Protein AF-A0A3C0Y4J5-F1 (afdb_monomer)

Mean predicted aligned error: 3.81 Å

Radius of gyration: 18.45 Å; Cα contacts (8 Å, |Δi|>4): 36; chains: 1; bounding box: 34×36×44 Å

Foldseek 3Di:
DPDPPDDPCPVVCCVVVVDPDPPDPPCCVCVDPLNQVCVQVCCCVVVVDGDPDDDDDDQDCVDVVSVVVVVD

Sequence (72 aa):
PDSTLGCAGLLNVYRSGNVSLCNAIGTGVADDKSIYPYVPKMIEFYLGEKPILKNVPTYLCRNKEDLQYTLA

Solvent-accessible surface area (backbone atoms only — not comparable to full-atom values): 4839 Å² total; per-residue (Å²): 140,82,74,84,86,72,61,93,62,49,69,57,42,39,75,70,67,78,48,87,65,86,76,58,91,71,56,65,68,67,69,32,80,88,39,50,81,45,52,60,59,47,39,37,70,78,69,72,43,79,62,86,72,79,81,77,92,73,72,53,62,90,40,71,66,37,31,53,62,73,74,105

Structure (mmCIF, N/CA/C/O backbone):
data_AF-A0A3C0Y4J5-F1
#
_entry.id   AF-A0A3C0Y4J5-F1
#
loop_
_atom_site.group_PDB
_atom_site.id
_atom_site.type_symbol
_atom_site.label_atom_id
_atom_site.label_alt_id
_atom_site.label_comp_id
_atom_site.label_asym_id
_atom_site.label_entity_id
_atom_site.label_seq_id
_atom_site.pdbx_PDB_ins_code
_atom_site.Cartn_x
_atom_site.Cartn_y
_atom_site.Cartn_z
_atom_site.occupancy
_atom_site.B_iso_or_equiv
_atom_site.auth_seq_id
_atom_site.auth_comp_id
_atom_site.auth_asym_id
_atom_site.auth_atom_id
_atom_site.pdbx_PDB_model_num
ATOM 1 N N . PRO A 1 1 ? 7.407 21.009 -14.844 1.00 61.22 1 PRO A N 1
ATOM 2 C CA . PRO A 1 1 ? 8.171 19.759 -15.107 1.00 61.22 1 PRO A CA 1
ATOM 3 C C . PRO A 1 1 ? 9.633 19.994 -14.737 1.00 61.22 1 PRO A C 1
ATOM 5 O O . PRO A 1 1 ? 10.532 19.907 -15.562 1.00 61.22 1 PRO A O 1
ATOM 8 N N . ASP A 1 2 ? 9.829 20.333 -13.467 1.00 85.94 2 ASP A N 1
ATOM 9 C CA . ASP A 1 2 ? 11.063 20.963 -12.984 1.00 85.94 2 ASP A CA 1
ATOM 10 C C . ASP A 1 2 ? 11.854 20.009 -12.081 1.00 85.94 2 ASP A C 1
ATOM 12 O O . ASP A 1 2 ? 12.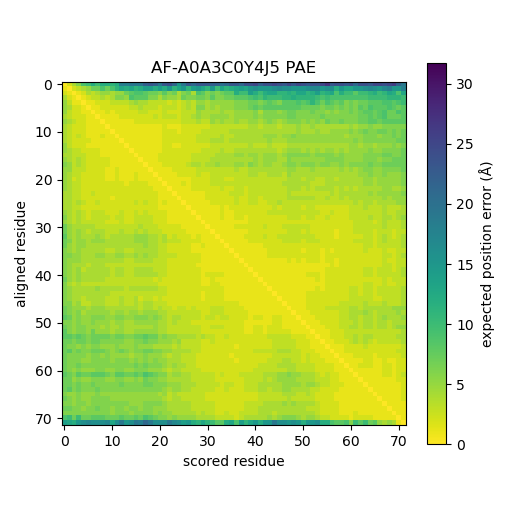844 20.382 -11.460 1.00 85.94 2 ASP A O 1
ATOM 16 N N . SER A 1 3 ? 11.403 18.752 -11.998 1.00 87.25 3 SER A N 1
ATOM 17 C CA . SER A 1 3 ? 12.11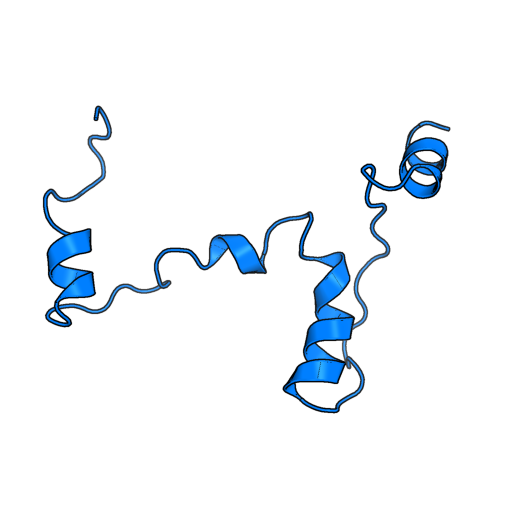0 17.704 -11.276 1.00 87.25 3 SER A CA 1
ATOM 18 C C . SER A 1 3 ? 13.391 17.342 -12.022 1.00 87.25 3 SER A C 1
ATOM 20 O O . SER A 1 3 ? 13.346 16.885 -13.163 1.00 87.25 3 SER A O 1
ATOM 22 N N . THR A 1 4 ? 14.525 17.510 -11.350 1.00 93.06 4 THR A N 1
ATOM 23 C CA . THR A 1 4 ? 15.865 17.173 -11.853 1.00 93.06 4 THR A CA 1
ATOM 24 C C . THR A 1 4 ? 16.332 15.775 -11.431 1.00 93.06 4 THR A C 1
ATOM 26 O O . THR A 1 4 ? 17.433 15.367 -11.784 1.00 93.06 4 THR A O 1
ATOM 29 N N . LEU A 1 5 ? 15.508 15.036 -10.674 1.00 94.94 5 LEU A N 1
ATOM 30 C CA . LEU A 1 5 ? 15.854 13.725 -10.102 1.00 94.94 5 LEU A CA 1
ATOM 31 C C . LEU A 1 5 ? 15.431 12.537 -10.983 1.00 94.94 5 LEU A C 1
ATOM 33 O O . LEU A 1 5 ? 15.902 11.421 -10.783 1.00 94.94 5 LEU A O 1
ATOM 37 N N . GLY A 1 6 ? 14.494 12.753 -11.909 1.00 92.56 6 GLY A N 1
ATOM 38 C CA . GLY A 1 6 ? 13.920 11.694 -12.739 1.00 92.56 6 GLY A CA 1
ATOM 39 C C . GLY A 1 6 ? 14.737 11.364 -13.990 1.00 92.56 6 GLY A C 1
ATOM 40 O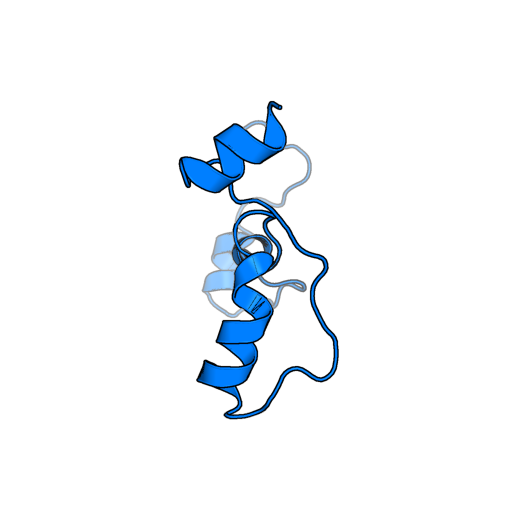 O . GLY A 1 6 ? 15.706 12.036 -14.329 1.00 92.56 6 GLY A O 1
ATOM 41 N N . CYS A 1 7 ? 14.281 10.351 -14.731 1.00 94.31 7 CYS A N 1
ATOM 42 C CA . CYS A 1 7 ? 14.776 10.037 -16.071 1.00 94.31 7 CYS A CA 1
ATOM 43 C C . CYS A 1 7 ? 13.635 10.181 -17.088 1.00 94.31 7 CYS A C 1
ATOM 45 O O . CYS A 1 7 ? 12.575 9.560 -16.949 1.00 94.31 7 C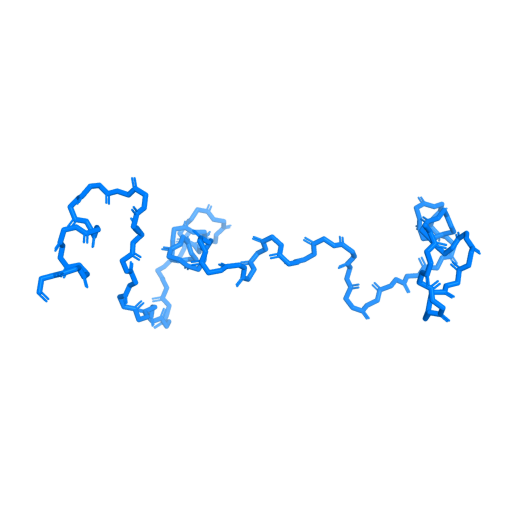YS A O 1
ATOM 47 N N . ALA A 1 8 ? 13.828 11.035 -18.097 1.00 94.25 8 ALA A N 1
ATOM 48 C CA . ALA A 1 8 ? 12.822 11.283 -19.123 1.00 94.25 8 ALA A CA 1
ATOM 49 C C . ALA A 1 8 ? 12.479 9.979 -19.866 1.00 94.25 8 ALA A C 1
ATOM 51 O O . ALA A 1 8 ? 13.357 9.266 -20.337 1.00 94.25 8 ALA A O 1
ATOM 52 N N . GLY A 1 9 ? 11.186 9.655 -19.954 1.00 94.94 9 GLY A N 1
ATOM 53 C CA . GLY A 1 9 ? 10.707 8.423 -20.590 1.00 94.94 9 GLY A CA 1
ATOM 54 C C . GLY A 1 9 ? 10.688 7.181 -19.691 1.00 94.94 9 GLY A C 1
ATOM 55 O O . GLY A 1 9 ? 10.150 6.160 -20.117 1.00 94.94 9 GLY A O 1
ATOM 56 N N . LEU A 1 10 ? 11.166 7.252 -18.442 1.00 96.19 10 LEU A N 1
ATOM 57 C CA . LEU A 1 10 ? 11.221 6.096 -17.535 1.00 96.19 10 LEU A CA 1
ATOM 58 C C . LEU A 1 10 ? 9.859 5.406 -17.352 1.00 96.19 10 LEU A C 1
ATOM 60 O O . LEU A 1 10 ? 9.762 4.187 -17.471 1.00 96.19 10 LEU A O 1
ATOM 64 N N . LEU A 1 11 ? 8.791 6.181 -17.129 1.00 96.69 11 LEU A N 1
ATOM 65 C CA . LEU A 1 11 ? 7.441 5.630 -16.976 1.00 96.69 11 LEU A CA 1
ATOM 66 C C . LEU A 1 11 ? 6.936 4.960 -18.264 1.00 96.69 11 LEU A C 1
ATOM 68 O O . LEU A 1 11 ? 6.214 3.970 -18.187 1.00 96.69 11 LEU A O 1
ATOM 72 N N . ASN A 1 12 ? 7.330 5.458 -19.440 1.00 97.69 12 ASN A N 1
ATOM 73 C CA . ASN A 1 12 ? 6.953 4.846 -20.715 1.00 97.69 12 ASN A CA 1
ATOM 74 C C . ASN A 1 12 ? 7.634 3.484 -20.877 1.00 97.69 12 ASN A C 1
ATOM 76 O O . ASN A 1 12 ? 6.968 2.507 -21.195 1.00 97.69 12 ASN A O 1
ATOM 80 N N . VAL A 1 13 ? 8.937 3.399 -20.593 1.00 97.62 13 VAL A N 1
ATOM 81 C CA . VAL A 1 13 ? 9.701 2.145 -20.697 1.00 97.62 13 VAL A CA 1
ATOM 82 C C . VAL A 1 13 ? 9.219 1.111 -19.672 1.00 97.62 13 VAL A C 1
ATOM 84 O O . VAL A 1 13 ? 9.079 -0.061 -20.021 1.00 97.62 13 VAL A O 1
ATOM 87 N N . TYR A 1 14 ? 8.895 1.542 -18.445 1.00 98.00 14 TYR A N 1
ATOM 88 C CA . TYR A 1 14 ? 8.265 0.690 -17.429 1.00 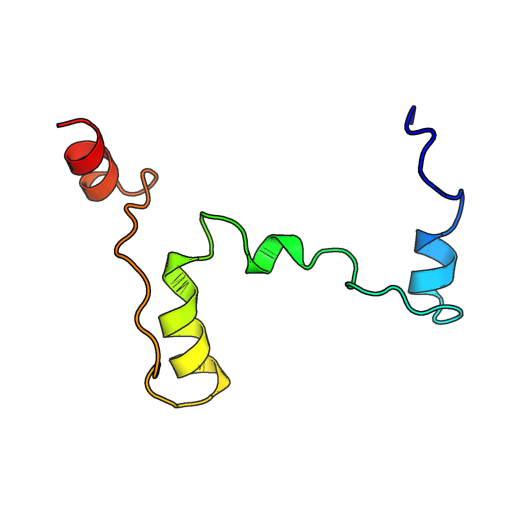98.00 14 TYR A CA 1
ATOM 89 C C . TYR A 1 14 ? 6.912 0.145 -17.908 1.00 98.00 14 TYR A C 1
ATOM 91 O O . TYR A 1 14 ? 6.682 -1.060 -17.874 1.00 98.00 14 TYR A O 1
ATOM 99 N N . ARG A 1 15 ? 6.031 1.010 -18.431 1.00 97.25 15 ARG A N 1
ATOM 100 C CA . ARG A 1 15 ? 4.707 0.609 -18.945 1.00 97.25 15 ARG A CA 1
ATOM 101 C C . ARG A 1 15 ? 4.776 -0.296 -20.175 1.00 97.25 15 ARG A C 1
ATOM 103 O O . ARG A 1 15 ? 3.871 -1.101 -20.363 1.00 97.25 15 ARG A O 1
ATOM 110 N N . SER A 1 16 ? 5.826 -0.180 -20.985 1.00 98.19 16 SER A N 1
ATOM 111 C CA . SER A 1 16 ? 6.084 -1.075 -22.120 1.00 98.19 16 SER A CA 1
ATOM 112 C C . SER A 1 16 ? 6.661 -2.437 -21.710 1.00 98.19 16 SER A C 1
ATOM 114 O O . SER A 1 16 ? 6.881 -3.272 -22.579 1.00 98.19 16 SER A O 1
ATOM 116 N N . GLY A 1 17 ? 6.924 -2.675 -20.417 1.00 97.69 17 GLY A N 1
ATOM 117 C CA . GLY A 1 17 ? 7.432 -3.956 -19.910 1.00 97.69 17 GLY A CA 1
ATOM 118 C C . GLY A 1 17 ? 8.926 -4.198 -20.148 1.00 97.69 17 GLY A C 1
ATOM 119 O O . GLY A 1 17 ? 9.408 -5.303 -19.921 1.00 97.69 17 GLY A O 1
ATOM 120 N N . ASN A 1 18 ? 9.673 -3.181 -20.583 1.00 98.25 18 ASN A N 1
ATOM 121 C CA . ASN A 1 18 ? 11.099 -3.310 -20.904 1.00 98.25 18 ASN A CA 1
ATOM 122 C C . ASN A 1 18 ? 12.001 -3.237 -19.663 1.00 98.25 18 ASN A C 1
ATOM 124 O O . ASN A 1 18 ? 13.147 -3.677 -19.702 1.00 98.25 18 ASN A O 1
ATOM 128 N N . VAL A 1 19 ? 11.502 -2.646 -18.575 1.00 97.62 19 VAL A N 1
ATOM 129 C CA . VAL A 1 19 ? 12.185 -2.562 -17.280 1.00 97.62 19 VAL A CA 1
ATOM 130 C C . VAL A 1 19 ? 11.183 -2.775 -16.153 1.00 97.62 19 VAL A C 1
ATOM 132 O O . VAL A 1 19 ? 10.012 -2.420 -16.285 1.00 97.62 19 VAL A O 1
ATOM 135 N N . SER A 1 20 ? 11.665 -3.278 -15.019 1.00 97.88 20 SER A N 1
ATOM 136 C CA . SER A 1 20 ? 10.898 -3.365 -13.775 1.00 97.88 20 SER A CA 1
ATOM 137 C C . SER A 1 20 ? 11.381 -2.307 -12.789 1.00 97.88 20 SER A C 1
ATOM 139 O O . SER A 1 20 ? 12.583 -2.135 -12.598 1.00 97.88 20 SER A O 1
ATOM 141 N N . LEU A 1 21 ? 10.442 -1.611 -12.148 1.00 97.62 21 LEU A N 1
ATOM 142 C CA . LEU A 1 21 ? 10.720 -0.678 -11.058 1.00 97.62 21 LEU A CA 1
ATOM 143 C C . LEU A 1 21 ? 10.358 -1.324 -9.721 1.00 97.62 21 LEU A C 1
ATOM 145 O O . LEU A 1 21 ? 9.320 -1.976 -9.607 1.00 97.62 21 LEU A O 1
ATOM 149 N N . CYS A 1 22 ? 11.215 -1.130 -8.721 1.00 97.06 22 CYS A N 1
ATOM 150 C CA . CYS A 1 22 ? 10.999 -1.597 -7.358 1.00 97.06 22 CYS A CA 1
ATOM 151 C C . CYS A 1 22 ? 11.230 -0.431 -6.380 1.00 97.06 22 CYS A C 1
ATOM 153 O O . CYS A 1 22 ? 12.334 0.109 -6.340 1.00 97.06 22 CYS A O 1
ATOM 155 N N . ASN A 1 23 ? 10.235 0.008 -5.601 1.00 96.38 23 ASN A N 1
ATOM 156 C CA . ASN A 1 23 ? 8.836 -0.454 -5.594 1.00 96.38 23 ASN A CA 1
ATOM 157 C C . ASN A 1 23 ? 8.064 -0.042 -6.864 1.00 96.38 23 ASN A C 1
ATOM 159 O O . ASN A 1 23 ? 8.481 0.854 -7.601 1.00 96.38 23 ASN A O 1
ATOM 163 N N . ALA A 1 24 ? 6.926 -0.700 -7.116 1.00 97.00 24 ALA A N 1
ATOM 164 C CA . ALA A 1 24 ? 6.036 -0.322 -8.210 1.00 97.00 24 ALA A CA 1
ATOM 165 C C . ALA A 1 24 ? 5.519 1.116 -8.028 1.00 97.00 24 ALA A C 1
ATOM 167 O O . ALA A 1 24 ? 5.298 1.590 -6.912 1.00 97.00 24 ALA A O 1
ATOM 168 N N . ILE A 1 25 ? 5.294 1.820 -9.136 1.00 96.88 25 ILE A N 1
ATOM 169 C CA . ILE A 1 25 ? 4.725 3.169 -9.082 1.00 96.88 25 ILE A CA 1
ATOM 170 C C . ILE A 1 25 ? 3.275 3.078 -8.597 1.00 96.88 25 ILE A C 1
ATOM 172 O O . ILE A 1 25 ? 2.492 2.286 -9.115 1.00 96.88 25 ILE A O 1
ATOM 176 N N . GLY A 1 26 ? 2.916 3.919 -7.624 1.00 96.50 26 GLY A N 1
ATOM 177 C CA . GLY A 1 26 ? 1.557 4.000 -7.083 1.00 96.50 26 GLY A CA 1
ATOM 178 C C . GLY A 1 26 ? 1.317 3.197 -5.804 1.00 96.50 26 GLY A C 1
ATOM 179 O O . GLY A 1 26 ? 0.215 3.267 -5.269 1.00 96.50 26 GLY A O 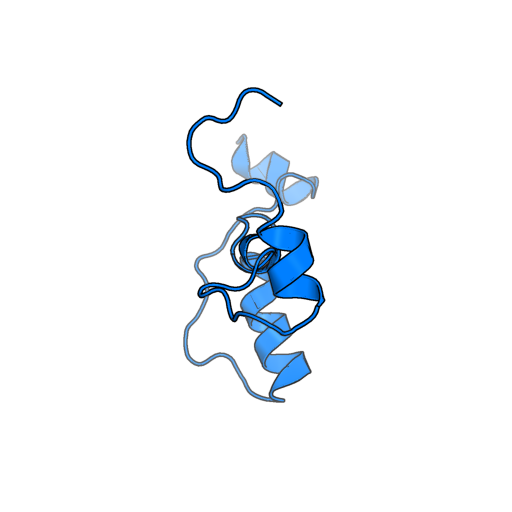1
ATOM 180 N N . THR A 1 27 ? 2.321 2.505 -5.251 1.00 97.81 27 THR A N 1
ATOM 181 C CA . THR A 1 27 ? 2.169 1.768 -3.977 1.00 97.81 27 THR A CA 1
ATOM 182 C C . THR A 1 27 ? 1.790 2.659 -2.795 1.00 97.81 27 THR A C 1
ATOM 184 O O . THR A 1 27 ? 1.210 2.155 -1.841 1.00 97.81 27 THR A O 1
ATOM 187 N N . GLY A 1 28 ? 2.043 3.971 -2.884 1.00 97.44 28 GLY A N 1
ATOM 188 C CA . GLY A 1 28 ? 1.681 4.953 -1.855 1.00 97.44 28 GLY A CA 1
ATOM 189 C C . GLY A 1 28 ? 0.179 5.029 -1.536 1.00 97.44 28 GLY A C 1
ATOM 190 O O . GLY A 1 28 ? -0.225 5.532 -0.496 1.00 97.44 28 GLY A O 1
ATOM 191 N N . VAL A 1 29 ? -0.686 4.512 -2.418 1.00 97.31 29 VAL A N 1
ATOM 192 C CA . VAL A 1 29 ? -2.117 4.390 -2.102 1.00 97.31 29 VAL A CA 1
ATOM 193 C C . VAL A 1 29 ? -2.370 3.371 -0.987 1.00 97.31 29 VAL A C 1
ATOM 195 O O . VAL A 1 29 ? -3.370 3.475 -0.294 1.00 97.31 29 VAL A O 1
ATOM 198 N N . ALA A 1 30 ? -1.501 2.376 -0.802 1.00 97.31 30 ALA A N 1
ATOM 199 C CA . ALA A 1 30 ? -1.720 1.301 0.161 1.00 97.31 30 ALA A CA 1
ATOM 200 C C . ALA A 1 30 ? -1.280 1.665 1.589 1.00 97.31 30 ALA A C 1
ATOM 202 O O . ALA A 1 30 ? -1.848 1.142 2.546 1.00 97.31 30 ALA A O 1
ATOM 203 N N . ASP A 1 31 ? -0.285 2.540 1.740 1.00 96.50 31 ASP A N 1
ATOM 204 C CA . ASP A 1 31 ? 0.299 2.918 3.033 1.00 96.50 31 ASP A CA 1
ATOM 205 C C . ASP A 1 31 ? -0.122 4.314 3.519 1.00 96.50 31 ASP A C 1
ATOM 207 O O . ASP A 1 31 ? 0.235 4.707 4.633 1.00 96.50 31 ASP A O 1
ATOM 211 N N . ASP A 1 32 ? -0.935 5.037 2.740 1.00 96.69 32 ASP A N 1
ATOM 212 C CA . ASP A 1 32 ? -1.483 6.324 3.151 1.00 96.69 32 ASP A CA 1
ATOM 213 C C . ASP A 1 32 ? -2.208 6.233 4.505 1.00 96.69 32 ASP A C 1
ATOM 215 O O . ASP A 1 32 ? -2.907 5.262 4.830 1.00 96.69 32 ASP A O 1
ATOM 219 N N . LYS A 1 33 ? -2.104 7.302 5.302 1.00 93.75 33 LYS A N 1
ATOM 220 C CA . LYS A 1 33 ? -2.700 7.358 6.643 1.00 93.75 33 LYS A CA 1
ATOM 221 C C . LYS A 1 33 ? -4.211 7.128 6.618 1.00 93.75 33 LYS A C 1
ATOM 223 O O . LYS A 1 33 ? -4.752 6.566 7.574 1.00 93.75 33 LYS A O 1
ATOM 228 N N . SER A 1 34 ? -4.891 7.552 5.554 1.00 94.38 34 SER A N 1
ATOM 229 C CA . SER A 1 34 ? -6.333 7.374 5.382 1.00 94.38 34 SER A CA 1
ATOM 230 C C . SER A 1 34 ? -6.724 5.950 4.985 1.00 94.38 34 SER A C 1
ATOM 232 O O . SER A 1 34 ? -7.890 5.586 5.161 1.00 94.38 34 SER A O 1
ATOM 234 N N . ILE A 1 35 ? -5.771 5.149 4.499 1.00 96.44 35 ILE A N 1
ATOM 235 C CA . ILE A 1 35 ? -5.949 3.746 4.110 1.00 96.44 35 ILE A CA 1
ATOM 236 C C . ILE A 1 35 ? -5.533 2.794 5.229 1.00 96.44 35 ILE A C 1
ATOM 238 O O . ILE A 1 35 ? -6.180 1.763 5.408 1.00 96.44 35 ILE A O 1
ATOM 242 N N . TYR A 1 36 ? -4.565 3.178 6.063 1.00 96.81 36 TYR A N 1
ATOM 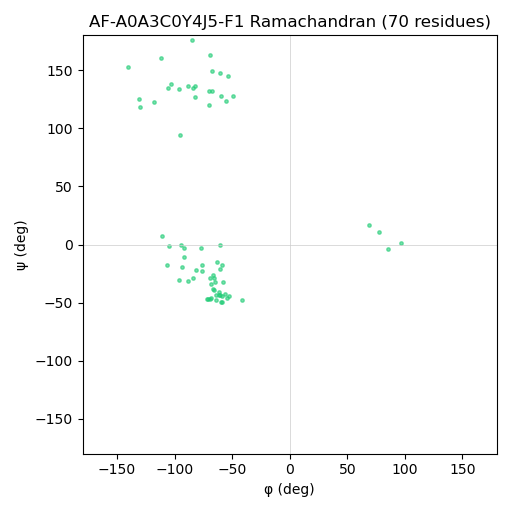243 C CA . TYR A 1 36 ? -4.113 2.397 7.218 1.00 96.81 36 TYR A CA 1
ATOM 244 C C . TYR A 1 36 ? -5.250 1.737 8.036 1.00 96.81 36 TYR A C 1
ATOM 246 O O . TYR A 1 36 ? -5.162 0.531 8.271 1.00 96.81 36 TYR A O 1
ATOM 254 N N . PRO A 1 37 ? -6.355 2.420 8.423 1.00 96.62 37 PRO A N 1
ATOM 255 C CA . PRO A 1 37 ? -7.427 1.799 9.217 1.00 96.62 37 PRO A CA 1
ATOM 256 C C . PRO A 1 37 ? -8.161 0.642 8.523 1.00 96.62 37 PRO A C 1
ATOM 258 O O . PRO A 1 37 ? -8.872 -0.115 9.181 1.00 96.62 37 PRO A O 1
ATOM 261 N N . TYR A 1 38 ? -8.004 0.497 7.206 1.00 96.62 38 TYR A N 1
ATOM 262 C CA . TYR A 1 38 ? -8.665 -0.530 6.408 1.00 96.62 38 TYR A CA 1
ATOM 263 C C . TYR A 1 38 ? -7.841 -1.812 6.260 1.00 96.62 38 TYR A C 1
ATOM 265 O O . TYR A 1 38 ? -8.407 -2.817 5.839 1.00 96.62 38 TYR A O 1
ATOM 273 N N . VAL A 1 39 ? -6.559 -1.834 6.650 1.00 97.94 39 VAL A N 1
ATOM 274 C CA . VAL A 1 39 ? -5.702 -3.034 6.549 1.00 97.94 39 VAL A CA 1
ATOM 275 C C . VAL A 1 39 ? -6.329 -4.279 7.205 1.00 97.94 39 VAL A C 1
ATOM 277 O O . VAL A 1 39 ? -6.351 -5.323 6.554 1.00 97.94 39 VAL A O 1
ATOM 280 N N . PRO A 1 40 ? -6.933 -4.211 8.412 1.00 97.81 40 PRO A N 1
ATOM 281 C CA . PRO A 1 40 ? -7.636 -5.358 8.995 1.00 97.81 40 PRO A CA 1
ATOM 282 C C . PRO A 1 40 ? -8.750 -5.912 8.095 1.00 97.81 40 PRO A C 1
ATOM 284 O O . PRO A 1 40 ? -8.841 -7.119 7.896 1.00 97.81 40 PRO A O 1
ATOM 287 N N . LYS A 1 41 ? -9.546 -5.025 7.484 1.00 97.44 41 LYS A N 1
ATOM 288 C CA . LYS A 1 41 ? -10.620 -5.409 6.555 1.00 97.44 41 LYS A CA 1
ATOM 289 C C . LYS A 1 41 ? -10.069 -5.989 5.254 1.00 97.44 41 LYS A C 1
ATOM 291 O O . LYS A 1 41 ? -10.683 -6.879 4.682 1.00 97.44 41 LYS A O 1
ATOM 296 N N . MET A 1 42 ? -8.923 -5.493 4.782 1.00 98.31 42 MET A N 1
ATOM 297 C CA . MET A 1 42 ? -8.245 -6.051 3.610 1.00 98.31 42 MET A CA 1
ATOM 298 C C . MET A 1 42 ? -7.784 -7.487 3.871 1.00 98.31 42 MET A C 1
ATOM 300 O O . MET A 1 42 ? -7.986 -8.336 3.013 1.00 98.31 42 MET A O 1
ATOM 304 N N . ILE A 1 43 ? -7.212 -7.775 5.045 1.00 98.38 43 ILE A N 1
ATOM 305 C CA . ILE A 1 43 ? -6.802 -9.137 5.430 1.00 98.38 43 ILE A CA 1
ATOM 306 C C . ILE A 1 43 ? -8.012 -10.078 5.412 1.00 98.38 43 ILE A C 1
ATOM 308 O O . ILE A 1 43 ? -7.971 -11.115 4.756 1.00 98.38 43 ILE A O 1
ATOM 312 N N . GLU A 1 44 ? -9.112 -9.684 6.054 1.00 98.12 44 GLU A N 1
ATOM 313 C CA . GLU A 1 44 ? -10.343 -10.483 6.070 1.00 98.12 44 GLU A CA 1
ATOM 314 C C . GLU A 1 44 ? -10.906 -10.702 4.659 1.00 98.12 44 GLU A C 1
ATOM 316 O O . GLU A 1 44 ? -11.296 -11.813 4.312 1.00 98.12 44 GLU A O 1
ATOM 321 N N . PHE A 1 45 ? -10.919 -9.660 3.825 1.00 98.38 45 PHE A N 1
ATOM 322 C CA . PHE A 1 45 ? -11.479 -9.717 2.477 1.00 98.38 45 PHE A CA 1
ATOM 323 C C . PHE A 1 45 ? -10.628 -10.536 1.495 1.00 98.38 45 PHE A C 1
ATOM 325 O O . PHE A 1 45 ? -11.171 -11.353 0.755 1.00 98.38 45 PHE A O 1
ATOM 332 N N . TYR A 1 46 ? -9.311 -10.313 1.460 1.00 98.50 46 TYR A N 1
ATOM 333 C CA . TYR A 1 46 ? -8.423 -10.932 0.470 1.00 98.50 46 TYR A CA 1
ATOM 334 C C . TYR A 1 46 ? -7.883 -12.294 0.904 1.00 98.50 46 TYR A C 1
ATOM 336 O O . TYR A 1 46 ? -7.627 -13.132 0.043 1.00 98.50 46 TYR A O 1
ATOM 344 N N . LEU A 1 47 ? -7.683 -12.512 2.208 1.00 98.38 47 LEU A N 1
ATOM 345 C CA . LEU A 1 47 ? -7.093 -13.747 2.735 1.00 98.38 47 LEU A CA 1
ATOM 346 C C . LEU A 1 47 ? -8.126 -14.646 3.428 1.00 98.38 47 LEU A C 1
ATOM 348 O O . LEU A 1 47 ? -7.864 -15.828 3.610 1.00 98.38 47 LEU A O 1
ATOM 352 N N . GLY A 1 48 ? -9.300 -14.124 3.805 1.00 98.19 48 GLY A N 1
ATOM 353 C CA . GLY A 1 48 ? -10.288 -14.888 4.579 1.00 98.19 48 GLY A CA 1
ATOM 354 C C . GLY A 1 48 ? -9.834 -15.183 6.014 1.00 98.19 48 GLY A C 1
ATOM 355 O O . GLY A 1 48 ? -10.378 -16.067 6.674 1.00 98.19 48 GLY A O 1
ATOM 356 N N . GLU A 1 49 ? -8.827 -14.457 6.498 1.00 98.38 49 GLU A N 1
ATOM 357 C CA . GLU A 1 49 ? -8.165 -14.695 7.777 1.00 98.38 49 GLU A CA 1
ATOM 358 C C . GLU A 1 49 ? -8.455 -13.580 8.783 1.00 98.38 49 GLU A C 1
ATOM 360 O O . GLU A 1 49 ? -8.813 -12.457 8.428 1.00 98.38 49 GLU A O 1
ATOM 365 N N . LYS A 1 50 ? -8.247 -13.878 10.069 1.00 97.81 50 LYS A N 1
ATOM 366 C CA . LYS A 1 50 ? -8.238 -12.848 11.111 1.00 97.81 50 LYS A CA 1
ATOM 367 C C . LYS A 1 50 ? -6.850 -12.200 11.183 1.00 97.81 50 LYS A C 1
ATOM 369 O O . LYS A 1 50 ? -5.864 -12.934 11.256 1.00 97.81 50 LYS A O 1
ATOM 374 N N . PRO A 1 51 ? -6.749 -10.860 11.254 1.00 97.81 51 PRO A N 1
ATOM 375 C CA . PRO A 1 51 ? -5.470 -10.179 11.428 1.00 97.81 51 PRO A CA 1
ATOM 376 C C . PRO A 1 51 ? -4.716 -10.673 12.668 1.00 97.81 51 PRO A C 1
ATOM 378 O O . PRO A 1 51 ? -5.231 -10.606 13.786 1.00 97.81 51 PRO A O 1
ATOM 381 N N . ILE A 1 52 ? -3.480 -11.139 12.470 1.00 98.06 52 ILE A N 1
ATOM 382 C CA . ILE A 1 52 ? -2.591 -11.571 13.563 1.00 98.06 52 ILE A CA 1
ATOM 383 C C . ILE A 1 52 ? -2.123 -10.353 14.367 1.00 98.06 52 ILE A C 1
ATOM 385 O O . ILE A 1 52 ? -2.169 -10.344 15.597 1.00 98.06 52 ILE A O 1
ATOM 389 N N . LEU A 1 53 ? -1.690 -9.305 13.661 1.00 97.56 53 LEU A N 1
ATOM 390 C CA . LEU A 1 53 ? -1.287 -8.036 14.253 1.00 97.56 53 LEU A CA 1
ATOM 391 C C . LEU A 1 53 ? -2.454 -7.052 14.215 1.00 97.56 53 LEU A C 1
ATOM 393 O O . LEU A 1 53 ? -3.121 -6.890 13.192 1.00 97.56 53 LEU A O 1
ATOM 397 N N . LYS A 1 54 ? -2.688 -6.381 15.343 1.00 95.38 54 LYS A N 1
ATOM 398 C CA . LYS A 1 54 ? -3.729 -5.359 15.463 1.00 95.38 54 LYS A CA 1
ATOM 399 C C . LYS A 1 54 ? -3.173 -3.999 15.068 1.00 95.38 54 LYS A C 1
ATOM 401 O O . LYS A 1 54 ? -2.094 -3.617 15.517 1.00 95.38 54 LYS A O 1
ATOM 406 N N . ASN A 1 55 ? -3.950 -3.246 14.297 1.00 95.75 55 ASN A N 1
ATOM 407 C CA . ASN A 1 55 ? -3.660 -1.837 14.075 1.00 95.75 55 ASN A CA 1
ATOM 408 C C . ASN A 1 55 ? -3.845 -1.030 15.361 1.00 95.75 55 ASN A C 1
ATOM 410 O O . ASN A 1 55 ? -4.711 -1.326 16.186 1.00 95.75 55 ASN A O 1
ATOM 414 N N . VAL A 1 56 ? -3.063 0.040 15.484 1.00 96.62 56 VAL A N 1
ATOM 415 C CA . VAL A 1 56 ? -3.292 1.066 16.497 1.00 96.62 56 VAL A CA 1
ATOM 416 C C . VAL A 1 56 ? -4.565 1.831 16.114 1.00 96.62 56 VAL A C 1
ATOM 418 O O . VAL A 1 56 ? -4.693 2.231 14.9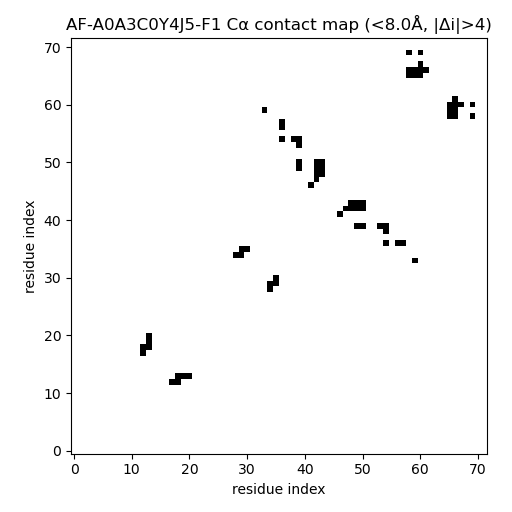49 1.00 96.62 56 VAL A O 1
ATOM 421 N N . PRO A 1 57 ? -5.506 2.055 17.052 1.00 94.38 57 PRO A N 1
ATOM 422 C CA . PRO A 1 57 ? -6.688 2.865 16.791 1.00 94.38 57 PRO A CA 1
ATOM 423 C C . PRO A 1 57 ? -6.313 4.203 16.148 1.00 94.38 57 PRO A C 1
ATOM 425 O O . PRO A 1 57 ? -5.427 4.914 16.614 1.00 94.38 57 PRO A O 1
ATOM 428 N N . THR A 1 58 ? -6.959 4.512 15.029 1.00 95.62 58 THR A N 1
ATOM 429 C CA . THR A 1 58 ? -6.743 5.742 14.268 1.00 95.62 58 THR A CA 1
ATOM 430 C C . THR A 1 58 ? -8.094 6.357 13.971 1.00 95.62 58 THR A C 1
ATOM 432 O O . THR A 1 58 ? -8.928 5.716 13.334 1.00 95.62 58 THR A O 1
ATOM 435 N N . TYR A 1 59 ? -8.252 7.618 14.353 1.00 95.75 59 TYR A N 1
ATOM 436 C CA . TYR A 1 59 ? -9.442 8.409 14.078 1.00 95.75 59 TYR A CA 1
ATOM 437 C C . TYR A 1 59 ? -9.379 8.997 12.668 1.00 95.75 59 TYR A C 1
ATOM 439 O O . TYR A 1 59 ? -8.391 9.624 12.275 1.00 95.75 59 TYR A O 1
ATOM 447 N N . LEU A 1 60 ? -10.422 8.762 11.876 1.00 95.38 60 LEU A N 1
ATOM 448 C CA . LEU A 1 60 ? -10.556 9.301 10.531 1.00 95.38 60 LEU A CA 1
ATOM 449 C C . LEU A 1 60 ? -11.377 10.586 10.601 1.00 95.38 60 LEU A C 1
ATOM 451 O O . LEU A 1 60 ? -12.591 10.542 10.470 1.00 95.38 60 LEU A O 1
ATOM 455 N N . CYS A 1 61 ? -10.724 11.743 10.699 1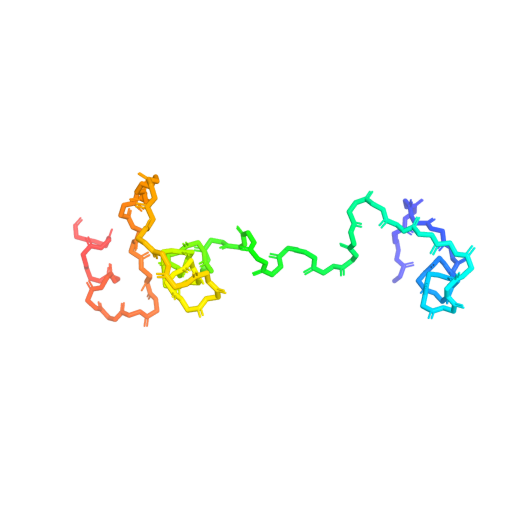.00 96.50 61 CYS A N 1
ATOM 456 C CA . CYS A 1 61 ? -11.372 13.057 10.850 1.00 96.50 61 CYS A CA 1
ATOM 457 C C . CYS A 1 61 ? -12.323 13.496 9.708 1.00 96.50 61 CYS A C 1
ATOM 459 O O . CYS A 1 61 ? -12.900 14.578 9.766 1.00 96.50 61 CYS A O 1
ATOM 461 N N . ARG A 1 62 ? -12.497 12.681 8.659 1.00 95.19 62 ARG A N 1
ATOM 462 C CA . ARG A 1 62 ? -13.598 12.822 7.685 1.00 95.19 62 ARG A CA 1
ATOM 463 C C . ARG A 1 62 ? -14.943 12.318 8.226 1.00 95.19 62 ARG A C 1
ATOM 465 O O . ARG A 1 62 ? -15.987 12.730 7.732 1.00 95.19 62 ARG A O 1
ATOM 472 N N . ASN A 1 63 ? -14.912 11.436 9.223 1.00 96.19 63 ASN A N 1
ATOM 473 C CA . ASN A 1 63 ? -16.061 11.031 10.020 1.00 96.19 63 ASN A CA 1
ATOM 474 C C . ASN A 1 63 ? -16.272 12.087 11.110 1.00 96.19 63 ASN A C 1
ATOM 476 O O . ASN A 1 63 ? -15.309 12.546 11.730 1.00 96.19 63 ASN A O 1
ATOM 480 N N . LYS A 1 64 ? -17.524 12.487 11.342 1.00 97.62 64 LYS A N 1
ATOM 481 C CA . LYS A 1 64 ? -17.831 13.600 12.253 1.00 97.62 64 LYS A CA 1
ATOM 482 C C . LYS A 1 64 ? -17.488 13.257 13.700 1.00 97.62 64 LYS A C 1
ATOM 484 O O . LYS A 1 64 ? -16.976 14.107 14.418 1.00 97.62 64 LYS A O 1
ATOM 489 N N . GLU A 1 65 ? -17.734 12.018 14.097 1.00 97.31 65 GLU A N 1
ATOM 490 C CA . GLU A 1 65 ? -17.531 11.510 15.452 1.00 97.31 65 GLU A CA 1
ATOM 491 C C . GLU A 1 65 ? -16.035 11.431 15.791 1.00 97.31 65 GLU A C 1
ATOM 493 O O . GLU A 1 65 ? -15.598 11.938 16.822 1.00 97.31 65 GLU A O 1
ATOM 498 N N . ASP A 1 66 ? -15.234 10.879 14.876 1.00 97.44 66 ASP A N 1
ATOM 499 C CA . ASP A 1 66 ? -13.774 10.794 15.006 1.00 97.44 66 ASP A CA 1
ATOM 500 C C . ASP A 1 66 ? -13.128 12.187 15.090 1.00 97.44 66 ASP A C 1
ATOM 502 O O . ASP A 1 66 ? -12.203 12.408 15.877 1.00 97.44 66 ASP A O 1
ATOM 506 N N . LEU A 1 67 ? -13.618 13.140 14.286 1.00 97.69 67 LEU A N 1
ATOM 507 C CA . LEU A 1 67 ? -13.150 14.526 14.308 1.00 97.69 67 LEU A CA 1
ATOM 508 C C . LEU A 1 67 ? -13.462 15.200 15.646 1.00 97.69 67 LEU A C 1
ATOM 510 O O . LEU A 1 67 ? -12.581 15.826 16.228 1.00 97.69 67 LEU A O 1
ATOM 514 N N . GLN A 1 68 ? -14.701 15.067 16.129 1.00 98.12 68 GLN A N 1
ATOM 515 C CA . GLN A 1 68 ? -15.116 15.620 17.418 1.00 98.12 68 GLN A CA 1
ATOM 516 C C . GLN A 1 68 ? -14.271 15.069 18.564 1.00 98.12 68 GLN A C 1
ATOM 518 O O . GLN A 1 68 ? -13.813 15.847 19.391 1.00 98.12 68 GLN A O 1
ATOM 523 N N . TYR A 1 69 ? -14.014 13.758 18.578 1.00 97.25 69 TYR A N 1
ATOM 524 C CA . TYR A 1 69 ? -13.137 13.140 19.571 1.00 97.25 69 TYR A CA 1
ATOM 525 C C . TYR A 1 69 ? -11.706 13.690 19.506 1.00 97.25 69 TYR A C 1
ATOM 527 O O . TYR A 1 69 ? -11.106 13.977 20.534 1.00 97.25 69 TYR A O 1
ATOM 535 N N . THR A 1 70 ? -11.156 13.846 18.300 1.00 97.06 70 THR A N 1
ATOM 536 C CA . THR A 1 70 ? -9.764 14.285 18.108 1.00 97.06 70 THR A CA 1
ATOM 537 C C . THR A 1 70 ? -9.537 15.747 18.513 1.00 97.06 70 THR A C 1
ATOM 539 O O . THR A 1 70 ? -8.424 16.102 18.887 1.00 97.06 70 THR A O 1
ATOM 542 N N . LEU A 1 71 ? -10.565 16.597 18.415 1.00 97.38 71 LEU A N 1
ATOM 543 C CA . LEU A 1 71 ? -10.494 18.024 18.759 1.00 97.38 71 LEU A CA 1
ATOM 544 C C . LEU A 1 71 ? -10.883 18.347 20.215 1.00 97.38 71 LEU A C 1
ATOM 546 O O . LEU A 1 71 ? -10.849 19.524 20.577 1.00 97.38 71 LEU A O 1
ATOM 550 N N . ALA A 1 72 ? -11.305 17.350 20.999 1.00 88.75 72 ALA A N 1
ATOM 551 C CA . ALA A 1 72 ? -11.777 17.522 22.375 1.00 88.75 72 ALA A CA 1
ATOM 552 C C . ALA A 1 72 ? -10.648 17.767 23.389 1.00 88.75 72 ALA A C 1
ATOM 554 O O . ALA A 1 72 ? -9.519 17.266 23.177 1.00 88.75 72 ALA A O 1
#

Nearest PDB structures (foldseek):
  3n6x-assembly1_A  TM=9.411E-01  e=1.024E-04  Methylobacillus flagellatus KT

pLDDT: mean 95.93, std 4.73, range [61.22, 98.5]

Secondary structure (DSSP, 8-state):
---SSS-TTHHHHHHTTSS--SSPTTTHHHHSTTTGGGHHHHHHHHH-S--SSPPPP---TTSHHHHHHHT-